Protein AF-A0ABD3UVL6-F1 (afdb_monomer_lite)

Structure (mmCIF, N/CA/C/O backbone):
data_AF-A0ABD3UVL6-F1
#
_entry.id   AF-A0ABD3UVL6-F1
#
loop_
_atom_site.group_PDB
_atom_site.id
_atom_site.type_symbol
_atom_site.label_atom_id
_atom_site.label_alt_id
_atom_site.label_comp_id
_atom_site.label_asym_id
_atom_site.label_entity_id
_atom_site.label_seq_id
_atom_site.pdbx_PDB_ins_code
_atom_site.Cartn_x
_atom_site.Cartn_y
_atom_site.Cartn_z
_atom_site.occupancy
_atom_site.B_iso_or_equiv
_atom_site.auth_seq_id
_atom_site.auth_comp_id
_atom_site.auth_asym_id
_atom_site.auth_atom_id
_atom_site.pdbx_PDB_model_num
ATOM 1 N N . SER A 1 1 ? -3.025 -6.536 14.383 1.00 71.69 1 SER A N 1
ATOM 2 C CA . SER A 1 1 ? -2.313 -5.667 13.428 1.00 71.69 1 SER A CA 1
ATOM 3 C C . SER A 1 1 ? -3.069 -4.349 13.342 1.00 71.69 1 SER A C 1
ATOM 5 O O . SER A 1 1 ? -4.282 -4.415 13.202 1.00 71.69 1 SER A O 1
ATOM 7 N N . ARG A 1 2 ? -2.426 -3.186 13.538 1.00 83.56 2 ARG A N 1
ATOM 8 C CA . ARG A 1 2 ? -3.102 -1.862 13.615 1.00 83.56 2 ARG A CA 1
ATOM 9 C C . ARG A 1 2 ? -2.529 -0.813 12.648 1.00 83.56 2 ARG A C 1
ATOM 11 O O . ARG A 1 2 ? -2.847 0.365 12.731 1.00 83.56 2 ARG A O 1
ATOM 18 N N . SER A 1 3 ? -1.677 -1.243 11.730 1.00 88.69 3 SER A N 1
ATOM 19 C CA . SER A 1 3 ? -1.014 -0.397 10.742 1.00 88.69 3 SER A CA 1
ATOM 20 C C . SER A 1 3 ? -0.873 -1.167 9.439 1.00 88.69 3 SER A C 1
ATOM 22 O O . SER A 1 3 ? -0.777 -2.392 9.465 1.00 88.69 3 SER A O 1
ATOM 24 N N . HIS A 1 4 ? -0.828 -0.444 8.325 1.00 94.06 4 HIS A N 1
ATOM 25 C CA . HIS A 1 4 ? -0.508 -1.013 7.017 1.00 94.06 4 HIS A CA 1
ATOM 26 C C . HIS A 1 4 ? 1.002 -0.960 6.794 1.00 94.06 4 HIS A C 1
ATOM 28 O O . HIS A 1 4 ? 1.652 0.014 7.178 1.00 94.06 4 HIS A O 1
ATOM 34 N N . LEU A 1 5 ? 1.550 -1.979 6.149 1.00 94.88 5 LEU A N 1
ATOM 35 C CA . LEU A 1 5 ? 2.923 -2.032 5.674 1.00 94.88 5 LEU A CA 1
ATOM 36 C C . LEU A 1 5 ? 2.916 -2.012 4.145 1.00 94.88 5 LEU A C 1
ATOM 38 O O . LEU A 1 5 ? 2.236 -2.806 3.496 1.00 94.88 5 LEU A O 1
ATOM 42 N N . LEU A 1 6 ? 3.711 -1.108 3.580 1.00 95.94 6 LEU A N 1
ATOM 43 C CA . LEU A 1 6 ? 3.979 -1.026 2.151 1.00 95.94 6 LEU A CA 1
ATOM 44 C C . LEU A 1 6 ? 5.474 -1.247 1.946 1.00 95.94 6 LEU A C 1
ATOM 46 O O . LEU A 1 6 ? 6.287 -0.425 2.369 1.00 95.94 6 LEU A O 1
ATOM 50 N N . LEU A 1 7 ? 5.837 -2.350 1.299 1.00 97.75 7 LEU A N 1
ATOM 51 C CA . LEU A 1 7 ? 7.201 -2.600 0.855 1.00 97.75 7 LEU A CA 1
ATOM 52 C C . LEU A 1 7 ? 7.275 -2.347 -0.646 1.00 97.75 7 LEU A C 1
ATOM 54 O O . LEU A 1 7 ? 6.671 -3.072 -1.432 1.00 97.75 7 LEU A O 1
ATOM 58 N N . MET A 1 8 ? 8.026 -1.322 -1.036 1.00 97.94 8 MET A N 1
ATOM 59 C CA . MET A 1 8 ? 8.193 -0.936 -2.432 1.00 97.94 8 MET A CA 1
ATOM 60 C C . MET A 1 8 ? 9.569 -1.365 -2.939 1.00 97.94 8 MET A C 1
ATOM 62 O O . MET A 1 8 ? 10.596 -0.988 -2.379 1.00 97.94 8 MET A O 1
ATOM 66 N N . LEU A 1 9 ? 9.575 -2.146 -4.013 1.00 97.94 9 LEU A N 1
ATOM 67 C CA . LEU A 1 9 ? 10.761 -2.595 -4.725 1.00 97.94 9 LEU A CA 1
ATOM 68 C C . LEU A 1 9 ? 10.781 -1.915 -6.091 1.00 97.94 9 LEU A C 1
ATOM 70 O O . LEU A 1 9 ? 9.956 -2.219 -6.951 1.00 97.94 9 LEU A O 1
ATOM 74 N N . SER A 1 10 ? 11.725 -1.000 -6.280 1.00 97.81 10 SER A N 1
ATOM 75 C CA . SER A 1 10 ? 11.965 -0.347 -7.567 1.00 97.81 10 SER A CA 1
ATOM 76 C C . SER A 1 10 ? 13.127 -1.031 -8.270 1.00 97.81 10 SER A C 1
ATOM 78 O O . SER A 1 10 ? 14.203 -1.191 -7.695 1.00 97.81 10 SER A O 1
ATOM 80 N N . LEU A 1 11 ? 12.887 -1.460 -9.503 1.00 97.25 11 LEU A N 1
ATOM 81 C CA . LEU A 1 11 ? 13.798 -2.260 -10.304 1.00 97.25 11 LEU A CA 1
ATOM 82 C C . LEU A 1 11 ? 14.007 -1.583 -11.655 1.00 97.25 11 LEU A C 1
ATOM 84 O O . LEU A 1 11 ? 13.049 -1.192 -12.323 1.00 97.25 11 LEU A O 1
ATOM 88 N N . GLU A 1 12 ? 15.266 -1.516 -12.067 1.00 98.12 12 GLU A N 1
ATOM 89 C CA . GLU A 1 12 ? 15.673 -1.115 -13.408 1.00 98.12 12 GLU A CA 1
ATOM 90 C C . GLU A 1 12 ? 16.361 -2.314 -14.072 1.00 98.12 12 GLU A C 1
ATOM 92 O O . GLU A 1 12 ? 17.314 -2.889 -13.542 1.00 98.12 12 GLU A O 1
ATOM 97 N N . GLY A 1 13 ? 15.826 -2.734 -15.211 1.00 97.69 13 GLY A N 1
ATOM 98 C CA . GLY A 1 13 ? 16.327 -3.831 -16.025 1.00 97.69 13 GLY A CA 1
ATOM 99 C C . GLY A 1 13 ? 17.019 -3.297 -17.269 1.00 97.69 13 GLY A C 1
ATOM 100 O O . GLY A 1 13 ? 16.495 -2.407 -17.933 1.00 97.69 13 GLY A O 1
ATOM 101 N N . HIS A 1 14 ? 18.175 -3.873 -17.593 1.00 98.19 14 HIS A N 1
ATOM 102 C CA . HIS A 1 14 ? 18.965 -3.531 -18.776 1.00 98.19 14 HIS A CA 1
ATOM 103 C C . HIS A 1 14 ? 19.144 -4.770 -19.648 1.00 98.19 14 HIS A C 1
ATOM 105 O O . HIS A 1 14 ? 19.778 -5.744 -19.230 1.00 98.19 14 HIS A O 1
ATOM 111 N N . ASP A 1 15 ? 18.615 -4.730 -20.867 1.00 97.75 15 ASP A N 1
ATOM 112 C CA . ASP A 1 15 ? 18.877 -5.743 -21.883 1.00 97.75 15 ASP A CA 1
ATOM 113 C C . ASP A 1 15 ? 20.207 -5.432 -22.580 1.00 97.75 15 ASP A C 1
ATOM 115 O O . ASP A 1 15 ? 20.360 -4.429 -23.273 1.00 97.75 15 ASP A O 1
ATOM 119 N N . LYS A 1 16 ? 21.186 -6.323 -22.412 1.00 96.81 16 LYS A N 1
ATOM 120 C CA . LYS A 1 16 ? 22.543 -6.151 -22.949 1.00 96.81 16 LYS A CA 1
ATOM 121 C C . LYS A 1 16 ? 22.649 -6.350 -24.464 1.00 96.81 16 LYS A C 1
ATOM 123 O O . LYS A 1 16 ? 23.653 -5.946 -25.040 1.00 96.81 16 LYS A O 1
ATOM 128 N N . VAL A 1 17 ? 21.673 -6.998 -25.098 1.00 98.00 17 VAL A N 1
ATOM 129 C CA . VAL A 1 17 ? 21.674 -7.276 -26.543 1.00 98.00 17 VAL A CA 1
ATOM 130 C C . VAL A 1 17 ? 20.973 -6.152 -27.292 1.00 98.00 17 VAL A C 1
ATOM 132 O O . VAL A 1 17 ? 21.483 -5.664 -28.297 1.00 98.00 17 VAL A O 1
ATOM 135 N N . THR A 1 18 ? 19.816 -5.720 -26.791 1.00 97.88 18 THR A N 1
ATOM 136 C CA . THR A 1 18 ? 19.001 -4.685 -27.447 1.00 97.88 18 THR A CA 1
ATOM 137 C C . THR A 1 18 ? 19.281 -3.276 -26.928 1.00 97.88 18 THR A C 1
ATOM 139 O O . THR A 1 18 ? 18.820 -2.306 -27.524 1.00 97.88 18 THR A O 1
ATOM 142 N N . SER A 1 19 ? 20.049 -3.143 -25.839 1.00 97.38 19 SER A N 1
ATOM 143 C CA . SER A 1 19 ? 20.237 -1.895 -25.077 1.00 97.38 19 SER A CA 1
ATOM 144 C C . SER A 1 19 ? 18.934 -1.308 -24.516 1.00 97.38 19 SER A C 1
ATOM 146 O O . SER A 1 19 ? 18.902 -0.145 -24.117 1.00 97.38 19 SER A O 1
ATOM 148 N N . ALA A 1 20 ? 17.848 -2.087 -24.487 1.00 98.12 20 ALA A N 1
ATOM 149 C CA . ALA A 1 20 ? 16.582 -1.641 -23.929 1.00 98.12 20 ALA A CA 1
ATOM 150 C C . ALA A 1 20 ? 16.668 -1.515 -22.401 1.00 98.12 20 ALA A C 1
ATOM 152 O O . ALA A 1 20 ? 17.264 -2.356 -21.724 1.00 98.12 20 ALA A O 1
ATOM 153 N N . VAL A 1 21 ? 16.019 -0.482 -21.864 1.00 98.00 21 VAL A N 1
ATOM 154 C CA . VAL A 1 21 ? 15.880 -0.255 -20.421 1.00 98.00 21 VAL A CA 1
ATOM 155 C C . VAL A 1 21 ? 14.412 -0.407 -20.040 1.00 98.00 21 VAL A C 1
ATOM 157 O O . VAL A 1 21 ? 13.534 0.178 -20.673 1.00 98.00 21 VAL A O 1
ATOM 160 N N . SER A 1 22 ? 14.142 -1.182 -18.995 1.00 97.75 22 SER A N 1
ATOM 161 C CA . SER A 1 22 ? 12.809 -1.363 -18.421 1.00 97.75 22 SER A CA 1
ATOM 162 C C . SER A 1 22 ? 12.806 -0.919 -16.969 1.00 97.75 22 SER A C 1
ATOM 164 O O . SER A 1 22 ? 13.688 -1.309 -16.214 1.00 97.75 22 SER A O 1
ATOM 166 N N . ASN A 1 23 ? 11.786 -0.178 -16.557 1.00 98.12 23 ASN A N 1
ATOM 167 C CA . ASN A 1 23 ? 11.596 0.216 -15.168 1.00 98.12 23 ASN A CA 1
ATOM 168 C C . ASN A 1 23 ? 10.319 -0.420 -14.633 1.00 98.12 23 ASN A C 1
ATOM 170 O O . ASN A 1 23 ? 9.285 -0.391 -15.301 1.00 98.12 23 ASN A O 1
ATOM 174 N N . GLY A 1 24 ? 10.389 -0.992 -13.437 1.00 97.75 24 GLY A N 1
ATOM 175 C CA . GLY A 1 24 ? 9.250 -1.613 -12.779 1.00 97.75 24 GLY A CA 1
ATOM 176 C C . GLY A 1 24 ? 9.268 -1.346 -11.285 1.00 97.75 24 GLY A C 1
ATOM 177 O O . GLY A 1 24 ? 10.306 -1.449 -10.636 1.00 97.75 24 GLY A O 1
ATOM 178 N N . THR A 1 25 ? 8.103 -1.036 -10.728 1.00 98.19 25 THR A N 1
ATOM 179 C CA . THR A 1 25 ? 7.916 -0.936 -9.281 1.00 98.19 25 THR A CA 1
ATOM 180 C C . THR A 1 25 ? 6.934 -2.007 -8.840 1.00 98.19 25 THR A C 1
ATOM 182 O O . THR A 1 25 ? 5.792 -2.037 -9.295 1.00 98.19 25 THR A O 1
ATOM 185 N N . LEU A 1 26 ? 7.371 -2.878 -7.936 1.00 97.69 26 LEU A N 1
ATOM 186 C CA . LEU A 1 26 ? 6.524 -3.850 -7.257 1.00 97.69 26 LEU A CA 1
ATOM 187 C C . LEU A 1 26 ? 6.260 -3.354 -5.839 1.00 97.69 26 LEU A C 1
ATOM 189 O O . LEU A 1 26 ? 7.197 -3.127 -5.080 1.00 97.69 26 LEU A O 1
ATOM 193 N N . THR A 1 27 ? 4.992 -3.204 -5.467 1.00 97.19 27 THR A N 1
ATOM 194 C CA . THR A 1 27 ? 4.611 -2.868 -4.089 1.00 97.19 27 THR A CA 1
ATOM 195 C C . THR A 1 27 ? 3.916 -4.063 -3.457 1.00 97.19 27 THR A C 1
ATOM 197 O O . THR A 1 27 ? 2.908 -4.543 -3.970 1.00 97.19 27 THR A O 1
ATOM 200 N N . LEU A 1 28 ? 4.470 -4.554 -2.352 1.00 97.19 28 LEU A N 1
ATOM 201 C CA . LEU A 1 28 ? 3.880 -5.589 -1.517 1.00 97.19 28 LEU A CA 1
ATOM 202 C C . LEU A 1 28 ? 3.153 -4.904 -0.360 1.00 97.19 28 LEU A C 1
ATOM 204 O O . LEU A 1 28 ? 3.762 -4.149 0.401 1.00 97.19 28 LEU A O 1
ATOM 208 N N . CYS A 1 29 ? 1.854 -5.159 -0.247 1.00 95.25 29 CYS A N 1
ATOM 209 C CA . CYS A 1 29 ? 0.988 -4.540 0.748 1.00 95.25 29 CYS A CA 1
ATOM 210 C C . CYS A 1 29 ? 0.571 -5.580 1.793 1.00 95.25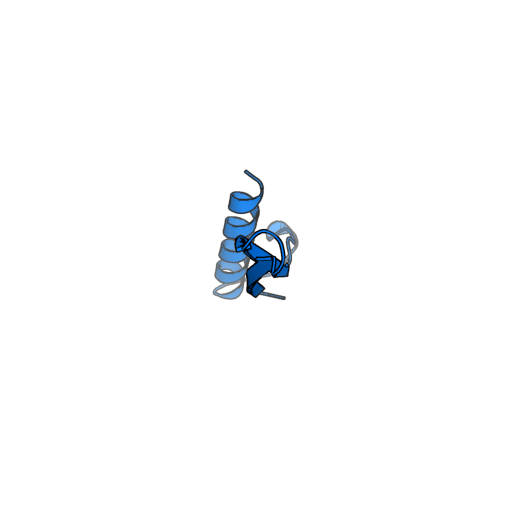 29 CYS A C 1
ATOM 212 O O . CYS A 1 29 ? -0.072 -6.568 1.442 1.00 95.25 29 CYS A O 1
ATOM 214 N N . ASP A 1 30 ? 0.886 -5.336 3.063 1.00 95.06 30 ASP A N 1
ATOM 215 C CA . ASP A 1 30 ? 0.292 -6.038 4.205 1.00 95.06 30 ASP A CA 1
ATOM 216 C C . ASP A 1 30 ? -0.623 -5.053 4.938 1.00 95.06 30 ASP A C 1
ATOM 218 O O . ASP A 1 30 ? -0.184 -4.016 5.438 1.00 95.06 30 ASP A O 1
ATOM 222 N N . LEU A 1 31 ? -1.924 -5.323 4.907 1.00 94.38 31 LEU A N 1
ATOM 223 C CA . LEU A 1 31 ? -2.940 -4.398 5.389 1.00 94.38 31 LEU A CA 1
ATOM 224 C C . LEU A 1 31 ? -3.371 -4.760 6.813 1.00 94.38 31 LEU A C 1
ATOM 226 O O . LEU A 1 31 ? -3.452 -5.926 7.198 1.00 94.38 31 LEU A O 1
ATOM 230 N N . ALA A 1 32 ? -3.688 -3.737 7.601 1.00 93.12 32 ALA A N 1
ATOM 231 C CA . ALA A 1 32 ? -4.258 -3.891 8.929 1.00 93.12 32 ALA A CA 1
ATOM 232 C C . ALA A 1 32 ? -5.600 -4.644 8.892 1.00 93.12 32 ALA A C 1
ATOM 234 O O . ALA A 1 32 ? -6.250 -4.767 7.852 1.00 93.12 32 ALA A O 1
ATOM 235 N N . GLY A 1 33 ? -6.018 -5.127 10.064 1.00 89.62 33 GLY A N 1
ATOM 236 C CA . GLY A 1 33 ? -7.249 -5.897 10.215 1.00 89.62 33 GLY A CA 1
ATOM 237 C C . GLY A 1 33 ? -8.490 -5.138 9.733 1.00 89.62 33 GLY A C 1
ATOM 238 O O . GLY A 1 33 ? -8.622 -3.935 9.955 1.00 89.62 33 GLY A O 1
ATOM 239 N N . SER A 1 34 ? -9.395 -5.854 9.061 1.00 87.81 34 SER A N 1
ATOM 240 C CA . SER A 1 34 ? -10.648 -5.322 8.510 1.00 87.81 34 SER A CA 1
ATOM 241 C C . SER A 1 34 ? -11.862 -5.622 9.396 1.00 87.81 34 SER A C 1
ATOM 243 O O . SER A 1 34 ? -13.004 -5.638 8.921 1.00 87.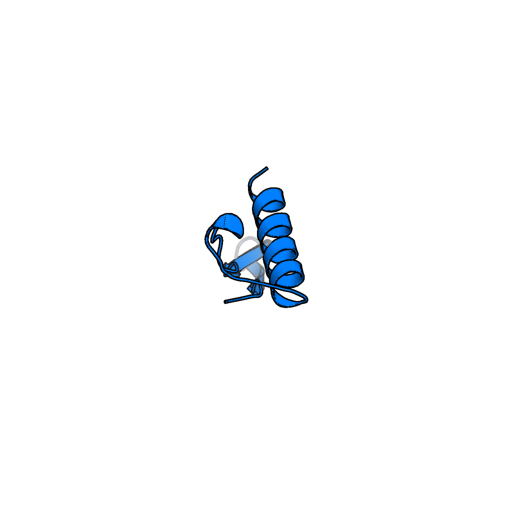81 34 SER A O 1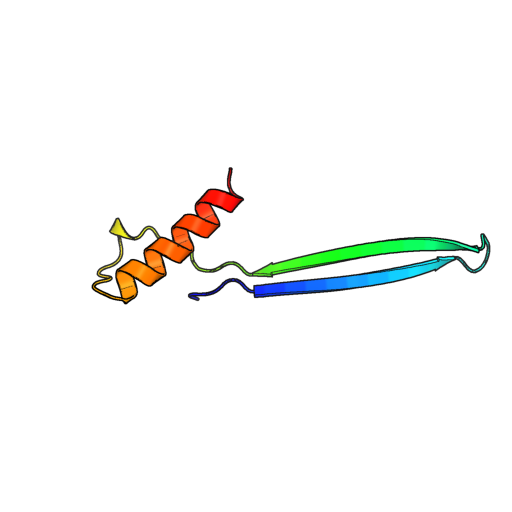
ATOM 245 N N . GLU A 1 35 ? -11.644 -5.974 10.664 1.00 87.19 35 GLU A N 1
ATOM 246 C CA . GLU A 1 35 ? -12.721 -6.270 11.596 1.00 87.19 35 GLU A CA 1
ATOM 247 C C . GLU A 1 35 ? -13.692 -5.088 11.743 1.00 87.19 35 GLU A C 1
ATOM 249 O O . GLU A 1 35 ? -13.327 -3.911 11.824 1.00 87.19 35 GLU A O 1
ATOM 254 N N . ARG A 1 36 ? -14.989 -5.405 11.802 1.00 84.56 36 ARG A N 1
ATOM 255 C CA . ARG A 1 36 ? -16.012 -4.386 12.037 1.00 84.56 36 ARG A CA 1
ATOM 256 C C . ARG A 1 36 ? -15.883 -3.857 13.458 1.00 84.56 36 ARG A C 1
ATOM 258 O O . ARG A 1 36 ? -16.031 -4.622 14.406 1.00 84.56 36 ARG A O 1
ATOM 265 N N . ILE A 1 37 ? -15.748 -2.540 13.585 1.00 83.75 37 ILE A N 1
ATOM 266 C CA . ILE A 1 37 ? -15.714 -1.829 14.874 1.00 83.75 37 ILE A CA 1
ATOM 267 C C . ILE A 1 37 ? -16.937 -2.157 15.733 1.00 83.75 37 ILE A C 1
ATOM 269 O O . ILE A 1 37 ? -16.812 -2.327 16.932 1.00 83.75 37 ILE A O 1
ATOM 273 N N . SER A 1 38 ? -18.117 -2.337 15.133 1.00 84.88 38 SER A N 1
ATOM 274 C CA . SER A 1 38 ? -19.337 -2.687 15.879 1.00 84.88 38 SER A CA 1
ATOM 275 C C . SER A 1 38 ? -19.274 -4.047 16.587 1.00 84.88 38 SER A C 1
ATOM 277 O O . SER A 1 38 ? -20.169 -4.371 17.357 1.00 84.88 38 SER A O 1
ATOM 279 N N . LYS A 1 39 ? -18.285 -4.886 16.257 1.00 86.69 39 LYS A N 1
ATOM 280 C CA . LYS A 1 39 ? -18.032 -6.178 16.904 1.00 86.69 39 LYS A CA 1
ATOM 281 C C . LYS A 1 39 ? -16.872 -6.111 17.900 1.00 86.69 39 LYS A C 1
ATOM 283 O O . LYS A 1 39 ? -16.511 -7.141 18.458 1.00 86.69 39 LYS A O 1
ATOM 288 N N . THR A 1 40 ? -16.267 -4.940 18.085 1.00 80.69 40 THR A N 1
ATOM 289 C CA . THR A 1 40 ? -15.198 -4.719 19.053 1.00 80.69 40 THR A CA 1
ATOM 290 C C . THR A 1 40 ? -15.738 -3.902 20.224 1.00 80.69 40 THR A C 1
ATOM 292 O O . THR A 1 40 ? -16.562 -3.011 20.051 1.00 80.69 40 THR A O 1
ATOM 295 N N . GLU A 1 41 ? -15.254 -4.182 21.429 1.00 87.38 41 GLU A N 1
ATOM 296 C CA . GLU A 1 41 ? -15.525 -3.375 22.631 1.00 87.38 41 GLU A CA 1
ATOM 297 C C . GLU A 1 41 ? -14.494 -2.234 22.747 1.00 87.38 41 GLU A C 1
ATOM 299 O O . GLU A 1 41 ? -13.966 -1.933 23.814 1.00 87.38 41 GLU A O 1
ATOM 304 N N . ALA A 1 42 ? -14.094 -1.654 21.609 1.00 86.06 42 ALA A N 1
ATOM 305 C CA . ALA A 1 42 ? -13.064 -0.625 21.573 1.00 86.06 42 ALA A CA 1
ATOM 306 C C . ALA A 1 42 ? -13.640 0.729 22.000 1.00 86.06 42 ALA A C 1
ATOM 308 O O . ALA A 1 42 ? -14.580 1.232 21.389 1.00 86.06 42 ALA A O 1
ATOM 309 N N . GLU A 1 43 ? -13.016 1.359 22.993 1.00 91.19 43 GLU A N 1
ATOM 310 C CA . GLU A 1 43 ? -13.428 2.660 23.525 1.00 91.19 43 GLU A CA 1
ATOM 311 C C . GLU A 1 43 ? -12.304 3.703 23.440 1.00 91.19 43 GLU A C 1
ATOM 313 O O . GLU A 1 43 ? -11.126 3.383 23.231 1.00 91.19 43 GLU A O 1
ATOM 318 N N . GLY A 1 44 ? -12.673 4.980 23.585 1.00 92.69 44 GLY A N 1
ATOM 319 C CA . GLY A 1 44 ? -11.734 6.103 23.643 1.00 92.69 44 GLY A CA 1
ATOM 320 C C . GLY A 1 44 ? -10.764 6.138 22.457 1.00 92.69 44 GLY A C 1
ATOM 321 O O . GLY A 1 44 ? -11.168 6.053 21.298 1.00 92.69 44 GLY A O 1
ATOM 322 N N . GLN A 1 45 ? -9.461 6.238 22.734 1.00 91.50 45 GLN A N 1
ATOM 323 C CA . GLN A 1 45 ? -8.422 6.268 21.693 1.00 91.50 45 GLN A CA 1
ATOM 324 C C . GLN A 1 45 ? -8.417 5.022 20.801 1.00 91.50 45 GLN A C 1
ATOM 326 O O . GLN A 1 45 ? -8.091 5.118 19.619 1.00 91.50 45 GLN A O 1
ATOM 331 N N . ARG A 1 46 ? -8.806 3.861 21.337 1.00 87.62 46 ARG A N 1
ATOM 332 C CA . ARG A 1 46 ? -8.798 2.612 20.574 1.00 87.62 46 ARG A CA 1
ATOM 333 C C . ARG A 1 46 ? -9.916 2.568 19.536 1.00 87.62 46 ARG A C 1
ATOM 335 O O . ARG A 1 46 ? -9.720 2.014 18.458 1.00 87.62 46 ARG A O 1
ATOM 342 N N . LEU A 1 47 ? -11.050 3.207 19.828 1.00 90.75 47 LEU A N 1
ATOM 343 C CA . LEU A 1 47 ? -12.129 3.408 18.861 1.00 90.75 47 LEU A CA 1
ATOM 344 C C . LEU A 1 47 ? -11.688 4.329 17.716 1.00 90.75 47 LEU A C 1
ATOM 346 O O . LEU A 1 47 ? -11.938 4.027 16.550 1.00 90.75 47 LEU A O 1
ATOM 350 N N . VAL A 1 48 ? -11.001 5.428 18.046 1.00 91.62 48 VAL A N 1
ATOM 351 C CA . VAL A 1 48 ? -10.478 6.390 17.059 1.00 91.62 48 VAL A CA 1
ATOM 352 C C . VAL A 1 48 ? -9.475 5.718 16.118 1.00 91.62 48 VAL A C 1
ATOM 354 O O . VAL A 1 48 ? -9.558 5.886 14.902 1.00 91.62 48 VAL A O 1
ATOM 357 N N . GLU A 1 49 ? -8.565 4.915 16.667 1.00 90.25 49 GLU A N 1
ATOM 358 C CA . GLU A 1 49 ? -7.586 4.149 15.892 1.00 90.25 49 GLU A CA 1
ATOM 359 C C . GLU A 1 49 ? -8.265 3.135 14.954 1.00 90.25 49 GLU A C 1
ATOM 361 O O . GLU A 1 49 ? -7.989 3.119 13.754 1.00 90.25 49 GLU 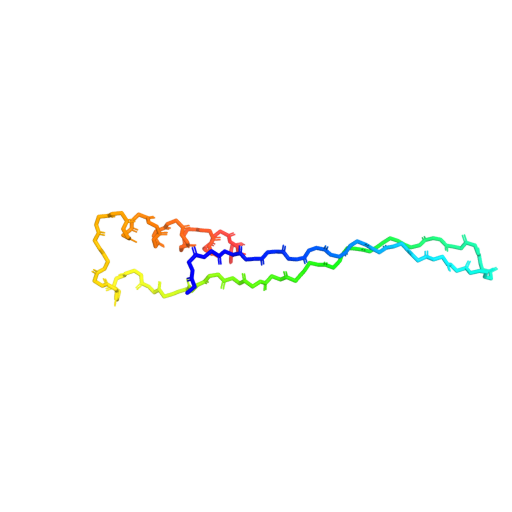A O 1
ATOM 366 N N . ALA A 1 50 ? -9.211 2.338 15.464 1.00 90.56 50 ALA A N 1
ATOM 367 C CA . ALA A 1 50 ? -9.940 1.358 14.657 1.00 90.56 50 ALA A CA 1
ATOM 368 C C . ALA A 1 50 ? -10.775 2.020 13.542 1.00 90.56 50 ALA A C 1
ATOM 370 O O . ALA A 1 50 ? -10.832 1.516 12.417 1.00 90.56 50 ALA A O 1
ATOM 371 N N . ALA A 1 51 ? -11.377 3.183 13.820 1.00 90.31 51 ALA A N 1
ATOM 372 C CA . ALA A 1 51 ? -12.089 3.985 12.826 1.00 90.31 51 ALA A CA 1
ATOM 373 C C . ALA A 1 51 ? -11.169 4.468 11.697 1.00 90.31 51 ALA A C 1
ATOM 375 O O . ALA A 1 51 ? -11.551 4.396 10.528 1.00 90.31 51 ALA A O 1
ATOM 376 N N . ALA A 1 52 ? -9.953 4.915 12.021 1.00 92.69 52 ALA A N 1
ATOM 377 C CA . ALA A 1 52 ? -8.978 5.344 11.022 1.00 92.69 52 ALA A CA 1
ATOM 378 C C . ALA A 1 52 ? -8.536 4.184 10.111 1.00 92.69 52 ALA A C 1
ATOM 380 O O . ALA A 1 52 ? -8.507 4.343 8.887 1.00 92.69 52 ALA A O 1
ATOM 381 N N . ILE A 1 53 ? -8.275 3.005 10.688 1.00 92.62 53 ILE A N 1
ATOM 382 C CA . ILE A 1 53 ? -7.938 1.789 9.933 1.00 92.62 53 ILE A CA 1
ATOM 383 C C . ILE A 1 53 ? -9.064 1.443 8.951 1.00 92.62 53 ILE A C 1
ATOM 385 O O . ILE A 1 53 ? -8.833 1.388 7.741 1.00 92.62 53 ILE A O 1
ATOM 389 N N . ASN A 1 54 ? -10.302 1.309 9.433 1.00 91.12 54 ASN A N 1
ATOM 390 C CA . ASN A 1 54 ? -11.432 0.938 8.579 1.00 91.12 54 ASN A CA 1
ATOM 391 C C . ASN A 1 54 ? -11.752 1.991 7.517 1.00 91.12 54 ASN A C 1
ATOM 393 O O . ASN A 1 54 ? -12.148 1.634 6.406 1.00 91.12 54 ASN A O 1
ATOM 397 N N . LYS A 1 55 ? -11.538 3.278 7.815 1.00 92.00 55 LYS A N 1
ATOM 398 C CA . LYS A 1 55 ? -11.666 4.349 6.822 1.00 92.00 55 LYS A CA 1
ATOM 399 C C . LYS A 1 55 ? -10.671 4.163 5.677 1.00 92.00 55 LYS A C 1
ATOM 401 O O . LYS A 1 55 ? -11.072 4.233 4.520 1.00 92.00 55 LYS A O 1
ATOM 406 N N . SER A 1 56 ? -9.400 3.900 5.987 1.00 92.12 56 SER A N 1
ATOM 407 C CA . SER A 1 56 ? -8.373 3.681 4.958 1.00 92.12 56 SER A CA 1
ATOM 408 C C . SER A 1 56 ? -8.630 2.424 4.114 1.00 92.12 56 SER A C 1
ATOM 410 O O . SER A 1 56 ? -8.494 2.479 2.897 1.00 92.12 56 SER A O 1
ATOM 412 N N . LEU A 1 57 ? -9.095 1.328 4.725 1.00 91.88 57 LEU A N 1
ATOM 413 C CA . LEU A 1 57 ? -9.468 0.101 4.008 1.00 91.88 57 LEU A CA 1
ATOM 414 C C . LEU A 1 57 ? -10.701 0.296 3.117 1.00 91.88 57 LEU A C 1
ATOM 416 O O . LEU A 1 57 ? -10.736 -0.199 1.995 1.00 91.88 57 LEU A O 1
ATOM 420 N N . SER A 1 58 ? -11.696 1.049 3.595 1.00 91.44 58 SER A N 1
ATOM 421 C CA . SER A 1 58 ? -12.887 1.374 2.801 1.00 91.44 58 SER A CA 1
ATOM 422 C C . SER A 1 58 ? -12.534 2.231 1.587 1.00 91.44 58 SER A C 1
ATOM 424 O O . SER A 1 58 ? -13.101 2.023 0.525 1.00 91.44 58 SER A O 1
ATOM 426 N N . ALA A 1 59 ? -11.588 3.165 1.734 1.00 92.75 59 ALA A N 1
ATOM 427 C CA . ALA A 1 59 ? -11.102 3.988 0.629 1.00 92.75 59 ALA A CA 1
ATOM 428 C C . ALA A 1 59 ? -10.311 3.181 -0.415 1.00 92.75 59 ALA A C 1
ATOM 430 O O . ALA A 1 59 ? -10.363 3.520 -1.587 1.00 92.75 59 ALA A O 1
ATOM 431 N N . LEU A 1 60 ? -9.600 2.121 -0.007 1.00 90.69 60 LEU A N 1
ATOM 432 C CA . LEU A 1 60 ? -8.893 1.227 -0.933 1.00 90.69 60 LEU A CA 1
ATOM 433 C C . LEU A 1 60 ? -9.848 0.343 -1.754 1.00 90.69 60 LEU A C 1
ATOM 435 O O . LEU A 1 60 ? -9.524 -0.023 -2.877 1.00 90.69 60 LEU A O 1
ATOM 439 N N . GLY A 1 61 ? -10.988 -0.046 -1.176 1.00 84.69 61 GLY A N 1
ATOM 440 C CA . GLY A 1 61 ? -11.978 -0.910 -1.828 1.00 84.69 61 GLY A CA 1
ATOM 441 C C . GLY A 1 61 ? -12.993 -0.189 -2.725 1.00 84.69 61 GLY A C 1
ATOM 442 O O . GLY A 1 61 ? -13.881 -0.860 -3.250 1.00 84.69 61 GLY A O 1
ATOM 443 N N . GLN A 1 62 ? -12.905 1.140 -2.849 1.00 67.38 62 GLN A N 1
ATOM 444 C CA . GLN A 1 62 ? -13.695 1.967 -3.774 1.00 67.38 62 GLN A CA 1
ATOM 445 C C . GLN A 1 62 ? -12.956 2.139 -5.098 1.00 67.38 62 GLN A C 1
ATOM 447 O O . GLN A 1 62 ? -13.643 2.077 -6.141 1.00 67.38 62 GLN A O 1
#

Foldseek 3Di:
DQAKDKDKDWDWDADPPVRDIDIDIDIDIDADDQDDLVPDPQDDVRSVSNVVSNVVVVVVVD

InterPro domains:
  IPR001752 Kinesin motor domain [PF00225] (1-62)
  IPR001752 Kinesin motor domain [PS50067] (1-62)
  IPR019821 Kinesin motor domain, conserved site [PS00411] (24-35)
  IPR027417 P-loop containing nucleos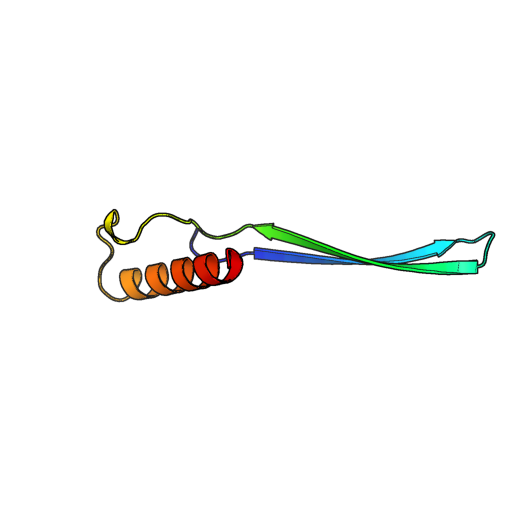ide triphosphate hydrolase [SSF52540] (1-62)
  IPR027640 Kinesin-like protein [PTHR47972] (1-62)
  IPR036961 Kinesin motor domain superfamily [G3DSA:3.40.850.10] (1-62)

Secondary structure (DSSP, 8-state):
--S-EEEEEEEEEE-TTT--EEEEEEEEEEPPP---GGGS---HHHHHHHHHHHHHHHHHT-

pLDDT: mean 92.12, std 6.23, range [67.38, 98.19]

Sequence (62 aa):
SRSHLLLMLSLEGHDKVTSAVSNGTLTLCDLAGSERISKTEAEGQR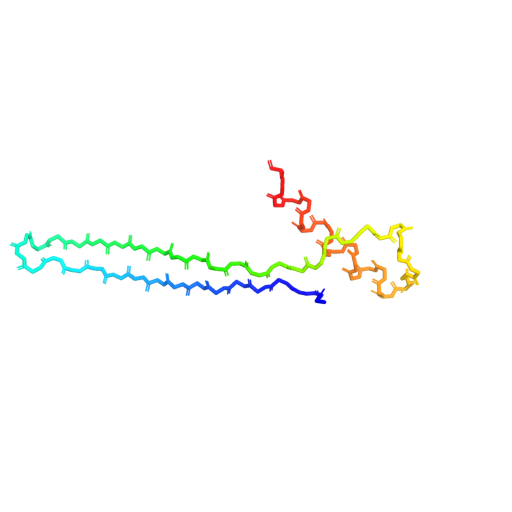LVEAAAINKSLSALGQ

Radius of gyration: 19.04 Å; chains: 1; bounding box: 42×14×51 Å

Organism: Sinanodonta woodiana (NCBI:txid1069815)